Protein AF-A0A0F9V0B5-F1 (afdb_monomer)

Secondary structure (DSSP, 8-state):
--------------S---HHHHHHHHHHHHHHHHHHHHHHHHHHHHHT--HHHHHHHHHSS--SSHHHHHHHHHH-HHHHHHHHHHHHHHHHH-TT-HHHHHHHHHHHHTT---

Organism: NCBI:txid412755

Mean predicted aligned error: 12.66 Å

Structure (mmCIF, N/CA/C/O backbone):
data_AF-A0A0F9V0B5-F1
#
_entry.id   AF-A0A0F9V0B5-F1
#
loop_
_atom_site.group_PDB
_atom_site.id
_atom_site.type_symbol
_atom_site.label_atom_id
_atom_site.label_alt_id
_atom_site.label_comp_id
_atom_site.label_asym_id
_atom_site.label_entity_id
_atom_site.label_seq_id
_atom_site.pdbx_PDB_ins_code
_atom_site.Cartn_x
_atom_site.Cartn_y
_atom_site.Cartn_z
_atom_site.occupancy
_atom_site.B_iso_or_equiv
_atom_site.auth_seq_id
_atom_site.auth_comp_id
_atom_site.auth_asym_id
_atom_site.auth_atom_id
_atom_site.pdbx_PDB_model_num
ATOM 1 N N . MET A 1 1 ? 50.698 -17.618 -41.084 1.00 34.78 1 MET A N 1
ATOM 2 C CA . MET A 1 1 ? 50.593 -19.095 -41.008 1.00 34.78 1 MET A CA 1
ATOM 3 C C . MET A 1 1 ? 51.249 -19.561 -39.711 1.00 34.78 1 MET A C 1
ATOM 5 O O . MET A 1 1 ? 52.269 -18.981 -39.374 1.00 34.78 1 MET A O 1
ATOM 9 N N . LEU A 1 2 ? 50.657 -20.583 -39.063 1.00 32.25 2 LEU A N 1
ATOM 10 C CA . LEU A 1 2 ? 50.944 -21.200 -37.741 1.00 32.25 2 LEU A CA 1
ATOM 11 C C . LEU A 1 2 ? 50.530 -20.337 -36.528 1.00 32.25 2 LEU A C 1
ATOM 13 O O . LEU A 1 2 ? 51.047 -19.241 -36.378 1.00 32.25 2 LEU A O 1
ATOM 17 N N . PHE A 1 3 ? 49.536 -20.656 -35.679 1.00 30.06 3 PHE A N 1
ATOM 18 C CA . PHE A 1 3 ? 49.101 -21.901 -35.000 1.00 30.06 3 PHE A CA 1
ATOM 19 C C . PHE A 1 3 ? 50.186 -22.591 -34.159 1.00 30.06 3 PHE A C 1
ATOM 21 O O . PHE A 1 3 ? 50.994 -23.327 -34.711 1.00 30.06 3 PHE A O 1
ATOM 28 N N . MET A 1 4 ? 50.134 -22.395 -32.832 1.00 33.84 4 MET A N 1
ATOM 29 C CA . MET A 1 4 ? 50.094 -23.438 -31.781 1.00 33.84 4 MET A CA 1
ATOM 30 C C . MET A 1 4 ? 50.069 -22.761 -30.393 1.00 33.84 4 MET A C 1
ATOM 32 O O . MET A 1 4 ? 50.898 -21.913 -30.098 1.00 33.84 4 MET A O 1
ATOM 36 N N . MET A 1 5 ? 48.961 -22.892 -29.657 1.00 36.69 5 MET A N 1
ATOM 37 C CA . MET A 1 5 ? 48.712 -23.894 -28.603 1.00 36.69 5 MET A CA 1
ATOM 38 C C . MET A 1 5 ? 49.418 -23.581 -27.277 1.00 36.69 5 MET A C 1
ATOM 40 O O . MET A 1 5 ? 50.572 -23.935 -27.074 1.00 36.69 5 MET A O 1
ATOM 44 N N . ILE A 1 6 ? 48.648 -23.029 -26.337 1.00 42.69 6 ILE A N 1
ATOM 45 C CA . ILE A 1 6 ? 48.754 -23.408 -24.926 1.00 42.69 6 ILE A CA 1
ATOM 46 C C . ILE A 1 6 ? 47.359 -23.875 -24.508 1.00 42.69 6 ILE A C 1
ATOM 48 O O . ILE A 1 6 ? 46.478 -23.081 -24.190 1.00 42.69 6 ILE A O 1
ATOM 52 N N . LEU A 1 7 ? 47.160 -25.186 -24.590 1.00 39.75 7 LEU A N 1
ATOM 53 C CA . LEU A 1 7 ? 46.219 -25.920 -23.757 1.00 39.75 7 LEU A CA 1
ATOM 54 C C . LEU A 1 7 ? 47.058 -26.461 -22.600 1.00 39.75 7 LEU A C 1
ATOM 56 O O . LEU A 1 7 ? 47.971 -27.231 -22.868 1.00 39.75 7 LEU A O 1
ATOM 60 N N . ASP A 1 8 ? 46.806 -26.019 -21.368 1.00 35.28 8 ASP A N 1
ATOM 61 C CA . ASP A 1 8 ? 46.469 -26.920 -20.257 1.00 35.28 8 ASP A CA 1
ATOM 62 C C . ASP A 1 8 ? 46.222 -26.117 -18.970 1.00 35.28 8 ASP A C 1
ATOM 64 O O . ASP A 1 8 ? 47.140 -25.602 -18.330 1.00 35.28 8 ASP A O 1
ATOM 68 N N . ASN A 1 9 ? 44.955 -25.996 -18.589 1.00 35.28 9 ASN A N 1
ATOM 69 C CA . ASN A 1 9 ? 44.545 -26.391 -17.247 1.00 35.28 9 ASN A CA 1
ATOM 70 C C . ASN A 1 9 ? 43.025 -26.475 -17.216 1.00 35.28 9 ASN A C 1
ATOM 72 O O . ASN A 1 9 ? 42.301 -25.515 -16.949 1.00 35.28 9 ASN A O 1
ATOM 76 N N . ASN A 1 10 ? 42.559 -27.684 -17.495 1.00 39.12 10 ASN A N 1
ATOM 77 C CA . ASN A 1 10 ? 41.260 -28.147 -17.061 1.00 39.12 10 ASN A CA 1
ATOM 78 C C . ASN A 1 10 ? 41.100 -27.942 -15.546 1.00 39.12 10 ASN A C 1
ATOM 80 O O . ASN A 1 10 ? 41.619 -28.707 -14.737 1.00 39.12 10 ASN A O 1
ATOM 84 N N . LYS A 1 11 ? 40.247 -26.995 -15.163 1.00 42.34 11 LYS A N 1
ATOM 85 C CA . LYS A 1 11 ? 39.216 -27.306 -14.173 1.00 42.34 11 LYS A CA 1
ATOM 86 C C . LYS A 1 11 ? 37.870 -27.134 -14.852 1.00 42.34 11 LYS A C 1
ATOM 88 O O . LYS A 1 11 ? 37.322 -26.041 -14.925 1.00 42.34 11 LYS A O 1
ATOM 93 N N . HIS A 1 12 ? 37.387 -28.252 -15.385 1.00 48.47 12 HIS A N 1
ATOM 94 C CA . HIS A 1 12 ? 36.003 -28.463 -15.770 1.00 48.47 12 HIS A CA 1
ATOM 95 C C . HIS A 1 12 ? 35.080 -27.979 -14.646 1.00 48.47 12 HIS A C 1
ATOM 97 O O . HIS A 1 12 ? 34.937 -28.650 -13.626 1.00 48.47 12 HIS A O 1
ATOM 103 N N . ILE A 1 13 ? 34.444 -26.827 -14.832 1.00 46.94 13 ILE A N 1
ATOM 104 C CA . ILE A 1 13 ? 33.197 -26.533 -14.135 1.00 46.94 13 ILE A CA 1
ATOM 105 C C . ILE A 1 13 ? 32.114 -27.153 -15.020 1.00 46.94 13 ILE A C 1
ATOM 107 O O . ILE A 1 13 ? 31.951 -26.715 -16.161 1.00 46.94 13 ILE A O 1
ATOM 111 N N . PRO A 1 14 ? 31.419 -28.214 -14.581 1.00 41.38 14 PRO A N 1
ATOM 112 C CA . PRO A 1 14 ? 30.329 -28.757 -15.366 1.00 41.38 14 PRO A CA 1
ATOM 113 C C . PRO A 1 14 ? 29.209 -27.712 -15.422 1.00 41.38 14 PRO A C 1
ATOM 115 O O . PRO A 1 14 ? 28.675 -27.309 -14.389 1.00 41.38 14 PRO A O 1
ATOM 118 N N . LEU A 1 15 ? 28.836 -27.309 -16.639 1.00 48.94 15 LEU A N 1
ATOM 119 C CA . LEU A 1 15 ? 27.688 -26.459 -17.001 1.00 48.94 15 LEU A CA 1
ATOM 120 C C . LEU A 1 15 ? 26.325 -27.129 -16.697 1.00 48.94 15 LEU A C 1
ATOM 122 O O . LEU A 1 15 ? 25.348 -26.954 -17.414 1.00 48.94 15 LEU A O 1
ATOM 126 N N . SER A 1 16 ? 26.247 -27.941 -15.642 1.00 50.19 16 SER A N 1
ATOM 127 C CA . SER A 1 16 ? 25.082 -28.770 -15.308 1.00 50.19 16 SER A CA 1
ATOM 128 C C . SER A 1 16 ? 24.381 -28.343 -14.014 1.00 50.19 16 SER A C 1
ATOM 130 O O . SER A 1 16 ? 23.588 -29.113 -1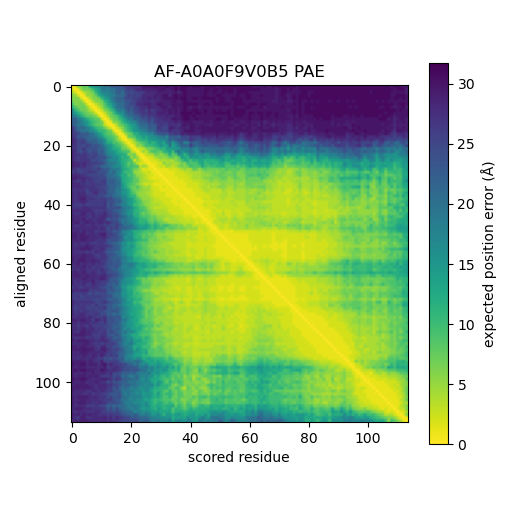3.484 1.00 50.19 16 SER A O 1
ATOM 132 N N . ARG A 1 17 ? 24.661 -27.147 -13.475 1.00 53.19 17 ARG A N 1
ATOM 133 C CA . ARG A 1 17 ? 24.046 -26.640 -12.230 1.00 53.19 17 ARG A CA 1
ATOM 134 C C . ARG A 1 17 ? 23.810 -25.124 -12.236 1.00 53.19 17 ARG A C 1
ATOM 136 O O . ARG A 1 17 ? 24.320 -24.420 -11.374 1.00 53.19 17 ARG A O 1
ATOM 143 N N . GLN A 1 18 ? 23.056 -24.614 -13.207 1.00 49.75 18 GLN A N 1
ATOM 144 C CA . GLN A 1 18 ? 22.537 -23.237 -13.157 1.00 49.75 18 GLN A CA 1
ATOM 145 C C . GLN A 1 18 ? 21.008 -23.035 -13.299 1.00 49.75 18 GLN A C 1
ATOM 147 O O . GLN A 1 18 ? 20.612 -21.881 -13.328 1.00 49.75 18 GLN A O 1
ATOM 152 N N . PRO A 1 19 ? 20.111 -24.048 -13.292 1.00 48.91 19 PRO A N 1
ATOM 153 C CA . PRO A 1 19 ? 18.670 -23.760 -13.228 1.00 48.91 19 PRO A CA 1
ATOM 154 C C . PRO A 1 19 ? 18.146 -23.487 -11.801 1.00 48.91 19 PRO A C 1
ATOM 156 O O . PRO A 1 19 ? 17.117 -22.843 -11.639 1.00 48.91 19 PRO A O 1
ATOM 159 N N . GLU A 1 20 ? 18.835 -23.954 -10.752 1.00 48.62 20 GLU A N 1
ATOM 160 C CA . GLU A 1 20 ? 18.334 -23.856 -9.365 1.00 48.62 20 GLU A CA 1
ATOM 161 C C . GLU A 1 20 ? 18.497 -22.455 -8.747 1.00 48.62 20 GLU A C 1
ATOM 163 O O . GLU A 1 20 ? 17.694 -22.067 -7.903 1.00 48.62 20 GLU A O 1
ATOM 168 N N . ILE A 1 21 ? 19.505 -21.686 -9.177 1.00 50.28 21 ILE A N 1
ATOM 169 C CA . ILE A 1 21 ? 19.792 -20.346 -8.632 1.00 50.28 21 ILE A CA 1
ATOM 170 C C . ILE A 1 21 ? 18.806 -19.311 -9.200 1.00 50.28 21 ILE A C 1
ATOM 172 O O . ILE A 1 21 ? 18.249 -18.526 -8.441 1.00 50.28 21 ILE A O 1
ATOM 176 N N . GLU A 1 22 ? 18.508 -19.365 -10.503 1.00 52.81 22 GLU A N 1
ATOM 177 C CA . GLU A 1 22 ? 17.531 -18.464 -11.140 1.00 52.81 22 GLU A CA 1
ATOM 178 C C . GLU A 1 22 ? 16.097 -18.723 -10.641 1.00 52.81 22 GLU A C 1
ATOM 180 O O . GLU A 1 22 ? 15.336 -17.785 -10.415 1.00 52.81 22 GLU A O 1
ATOM 185 N N . SER A 1 23 ? 15.737 -19.989 -10.398 1.00 57.97 23 SER A N 1
ATOM 186 C CA . SER A 1 23 ? 14.426 -20.370 -9.851 1.00 57.97 23 SER A CA 1
ATOM 187 C C . SER A 1 23 ? 14.186 -19.803 -8.449 1.00 57.97 23 SER A C 1
ATOM 189 O O . SER A 1 23 ? 13.104 -19.285 -8.186 1.00 57.97 23 SER A O 1
ATOM 191 N N . GLN A 1 24 ? 15.178 -19.869 -7.554 1.00 57.69 24 GLN A N 1
ATOM 192 C CA . GLN A 1 24 ? 15.024 -19.386 -6.176 1.00 57.69 24 GLN A CA 1
ATOM 193 C C . GLN A 1 24 ? 14.915 -17.858 -6.090 1.00 57.69 24 GLN A C 1
ATOM 195 O O . GLN A 1 24 ? 14.177 -17.343 -5.250 1.00 57.69 24 GLN A O 1
ATOM 200 N N . GLU A 1 25 ? 15.618 -17.126 -6.958 1.00 59.34 25 GLU A N 1
ATOM 201 C CA . GLU A 1 25 ? 15.524 -15.664 -7.020 1.00 59.34 25 GLU A CA 1
ATOM 202 C C . GLU A 1 25 ? 14.157 -15.200 -7.544 1.00 59.34 25 GLU A C 1
ATOM 204 O O . GLU A 1 25 ? 13.571 -14.267 -6.989 1.00 59.34 25 GLU A O 1
ATOM 209 N N . ILE A 1 26 ? 13.607 -15.881 -8.555 1.00 63.56 26 ILE A N 1
ATOM 210 C CA . ILE A 1 26 ? 12.277 -15.578 -9.105 1.00 63.56 26 ILE A CA 1
ATOM 211 C C . ILE A 1 26 ? 11.182 -15.839 -8.064 1.00 63.56 26 ILE A C 1
ATOM 213 O O . ILE A 1 26 ? 10.335 -14.972 -7.841 1.00 63.56 26 ILE A O 1
ATOM 217 N N . ASP A 1 27 ? 11.231 -16.981 -7.372 1.00 65.06 27 ASP A N 1
ATOM 218 C CA . ASP A 1 27 ? 10.266 -17.317 -6.318 1.00 65.06 27 ASP A CA 1
ATOM 219 C C . ASP A 1 27 ? 10.313 -16.301 -5.163 1.00 65.06 27 ASP A C 1
ATOM 221 O O . ASP A 1 27 ? 9.280 -15.902 -4.614 1.00 65.06 27 ASP A O 1
ATOM 225 N N . HIS A 1 28 ? 11.513 -15.824 -4.816 1.00 70.25 28 HIS A N 1
ATOM 226 C CA . HIS A 1 28 ? 11.689 -14.805 -3.788 1.00 70.25 28 HIS A CA 1
ATOM 227 C C . HIS A 1 28 ? 11.068 -13.461 -4.192 1.00 70.25 28 HIS A C 1
ATOM 229 O O . HIS A 1 28 ? 10.301 -12.886 -3.415 1.00 70.25 28 HIS A O 1
ATOM 235 N N . ILE A 1 29 ? 11.341 -12.986 -5.411 1.00 65.44 29 ILE A N 1
ATOM 236 C CA . ILE A 1 29 ? 10.784 -11.733 -5.942 1.00 65.44 29 ILE A CA 1
ATOM 237 C C . ILE A 1 29 ? 9.256 -11.808 -6.016 1.00 65.44 29 ILE A C 1
ATOM 239 O O . ILE A 1 29 ? 8.579 -10.879 -5.572 1.00 65.44 29 ILE A O 1
ATOM 243 N N . GLN A 1 30 ? 8.706 -12.925 -6.498 1.00 71.31 30 GLN A N 1
ATOM 244 C CA . GLN A 1 30 ? 7.260 -13.132 -6.560 1.00 71.31 30 GLN A CA 1
ATOM 245 C C . GLN A 1 30 ? 6.629 -13.062 -5.164 1.00 71.31 30 GLN A C 1
ATOM 247 O O . GLN A 1 30 ? 5.635 -12.365 -4.968 1.00 71.31 30 GLN A O 1
ATOM 252 N N . SER A 1 31 ? 7.257 -13.691 -4.164 1.00 75.38 31 SER A N 1
ATOM 253 C CA . SER A 1 31 ? 6.766 -13.649 -2.781 1.00 75.38 31 SER A CA 1
ATOM 254 C C . SER A 1 31 ? 6.723 -12.230 -2.196 1.00 75.38 31 SER A C 1
ATOM 256 O O . SER A 1 31 ? 5.824 -11.910 -1.415 1.00 75.38 31 SER A O 1
ATOM 258 N N . ILE A 1 32 ? 7.672 -11.363 -2.576 1.00 68.50 32 ILE A N 1
ATOM 259 C CA . ILE A 1 32 ? 7.708 -9.958 -2.151 1.00 68.50 32 ILE A CA 1
ATOM 260 C C . ILE A 1 32 ? 6.572 -9.181 -2.822 1.00 68.50 32 ILE A C 1
ATOM 262 O O . ILE A 1 32 ? 5.860 -8.439 -2.143 1.00 68.50 32 ILE A O 1
ATOM 266 N N . PHE A 1 33 ? 6.368 -9.375 -4.127 1.00 70.94 33 PHE A N 1
ATOM 267 C CA . PHE A 1 33 ? 5.275 -8.737 -4.862 1.00 70.94 33 PHE A CA 1
ATOM 268 C C . PHE A 1 33 ? 3.900 -9.139 -4.324 1.00 70.94 33 PHE A C 1
ATOM 270 O O . PHE A 1 33 ? 3.080 -8.262 -4.049 1.00 70.94 33 PHE A O 1
ATOM 277 N N . AS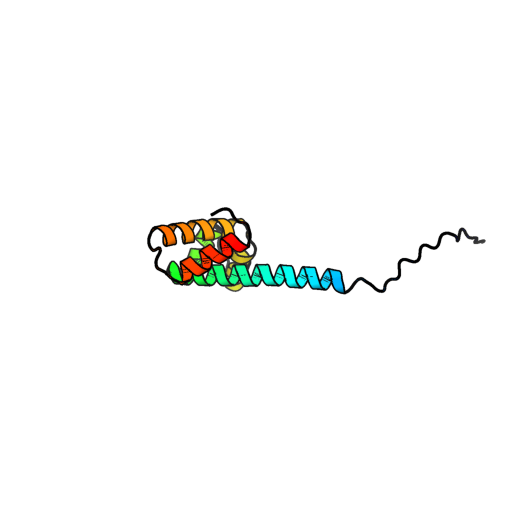P A 1 34 ? 3.667 -10.433 -4.102 1.00 76.81 34 ASP A N 1
ATOM 278 C CA . ASP A 1 34 ? 2.402 -10.946 -3.569 1.00 76.81 34 ASP A CA 1
ATOM 279 C C . ASP A 1 34 ? 2.129 -10.391 -2.163 1.00 76.81 34 ASP A C 1
ATOM 281 O O . ASP A 1 34 ? 1.012 -9.962 -1.857 1.00 76.81 34 ASP A O 1
ATOM 285 N N . ARG A 1 35 ? 3.169 -10.323 -1.316 1.00 73.88 35 ARG A N 1
ATOM 286 C CA . ARG A 1 35 ? 3.080 -9.692 0.006 1.00 73.88 35 ARG A CA 1
ATOM 287 C C . ARG A 1 35 ? 2.674 -8.229 -0.107 1.00 73.88 35 ARG A C 1
ATOM 289 O O . ARG A 1 35 ? 1.694 -7.839 0.520 1.00 73.88 35 ARG A O 1
ATOM 296 N N . ARG A 1 36 ? 3.377 -7.431 -0.915 1.00 78.12 36 ARG A N 1
ATOM 297 C CA . ARG A 1 36 ? 3.083 -5.998 -1.083 1.00 78.12 36 ARG A CA 1
ATOM 298 C C . ARG A 1 36 ? 1.691 -5.757 -1.671 1.00 78.12 36 ARG A C 1
ATOM 300 O O . ARG A 1 36 ? 1.006 -4.832 -1.244 1.00 78.12 36 ARG A O 1
ATOM 307 N N . HIS A 1 37 ? 1.227 -6.619 -2.571 1.00 81.12 37 HIS A N 1
ATOM 308 C CA . HIS A 1 37 ? -0.130 -6.557 -3.112 1.00 81.12 37 HIS A CA 1
ATOM 309 C C . HIS A 1 37 ? -1.188 -6.759 -2.028 1.00 81.12 37 HIS A C 1
ATOM 311 O O . HIS A 1 37 ? -2.164 -6.011 -1.949 1.00 81.12 37 HIS A O 1
ATOM 317 N N . GLU A 1 38 ? -0.978 -7.729 -1.142 1.00 77.50 38 GLU A N 1
ATOM 318 C CA . GLU A 1 38 ? -1.860 -7.929 0.001 1.00 77.50 38 GLU A CA 1
ATOM 319 C C . GLU A 1 38 ? -1.861 -6.724 0.954 1.00 77.50 38 GLU A C 1
ATOM 321 O O . GLU A 1 38 ? -2.924 -6.346 1.450 1.00 77.50 38 GLU A O 1
ATOM 326 N N . LEU A 1 39 ? -0.703 -6.085 1.173 1.00 75.81 39 LEU A N 1
ATOM 327 C CA . LEU A 1 39 ? -0.624 -4.864 1.982 1.00 75.81 39 LEU A CA 1
ATOM 328 C C . LEU A 1 39 ? -1.484 -3.747 1.377 1.00 75.81 39 LEU A C 1
ATOM 330 O O . LEU A 1 39 ? -2.229 -3.091 2.106 1.00 75.81 39 LEU A O 1
ATOM 334 N N . ILE A 1 40 ? -1.392 -3.522 0.057 1.00 81.88 40 ILE A N 1
ATOM 335 C CA . ILE A 1 40 ? -2.172 -2.486 -0.650 1.00 81.88 40 ILE A CA 1
ATOM 336 C C . ILE A 1 40 ? -3.668 -2.729 -0.499 1.00 81.88 40 ILE A C 1
ATOM 338 O O . ILE A 1 40 ? -4.378 -1.788 -0.159 1.00 81.88 40 ILE A O 1
ATOM 342 N N . SER A 1 41 ? -4.138 -3.966 -0.673 1.00 81.75 41 SER A N 1
ATOM 343 C CA . SER A 1 41 ? -5.560 -4.285 -0.486 1.00 81.75 41 SER A CA 1
ATOM 344 C C . SER A 1 41 ? -6.034 -3.910 0.919 1.00 81.75 41 SER A C 1
ATOM 346 O O . SER A 1 41 ? -7.009 -3.183 1.054 1.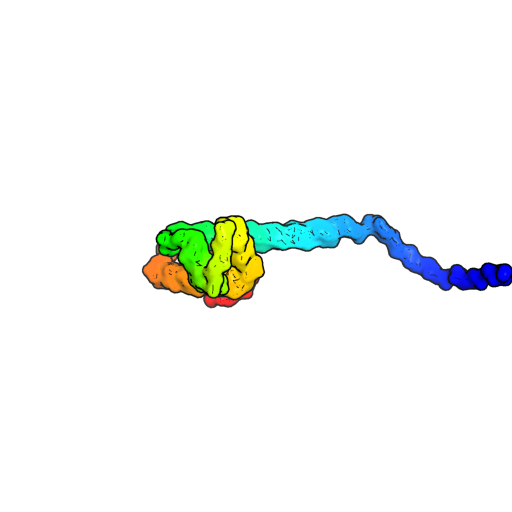00 81.75 41 SER A O 1
ATOM 348 N N . VAL A 1 42 ? -5.298 -4.320 1.962 1.00 77.50 42 VAL A N 1
ATOM 349 C CA . VAL A 1 42 ? -5.644 -3.975 3.352 1.00 77.50 42 VAL A CA 1
ATOM 350 C C . VAL A 1 42 ? -5.635 -2.460 3.567 1.00 77.50 42 VAL A C 1
ATOM 352 O O . VAL A 1 42 ? -6.501 -1.936 4.252 1.00 77.50 42 VAL A O 1
ATOM 355 N N . TYR A 1 43 ? -4.680 -1.735 2.985 1.00 78.75 43 TYR A N 1
ATOM 356 C CA . TYR A 1 43 ? -4.630 -0.278 3.099 1.00 78.75 43 TYR A CA 1
ATOM 357 C C . TYR A 1 43 ? -5.830 0.419 2.461 1.00 78.75 43 TYR A C 1
ATOM 359 O O . TYR A 1 43 ? -6.455 1.251 3.115 1.00 78.75 43 TYR A O 1
ATOM 367 N N . LEU A 1 44 ? -6.141 0.085 1.207 1.00 83.38 44 LEU A N 1
ATOM 368 C CA . LEU A 1 44 ? -7.232 0.715 0.465 1.00 83.38 44 LEU A CA 1
ATOM 369 C C . LEU A 1 44 ? -8.579 0.458 1.145 1.00 83.38 44 LEU A C 1
ATOM 371 O O . LEU A 1 44 ? -9.341 1.402 1.346 1.00 83.38 44 LEU A O 1
ATOM 375 N N . ASP A 1 45 ? -8.818 -0.787 1.565 1.00 82.56 45 ASP A N 1
ATOM 376 C CA . ASP A 1 45 ? -10.054 -1.194 2.237 1.00 82.56 45 ASP A CA 1
ATOM 377 C C . ASP A 1 45 ? -10.226 -0.491 3.596 1.00 82.56 45 ASP A C 1
ATOM 379 O O . ASP A 1 45 ? -11.327 -0.082 3.960 1.00 82.56 45 ASP A O 1
ATOM 383 N N . GLU A 1 46 ? -9.144 -0.332 4.367 1.00 77.44 46 GLU A N 1
ATOM 384 C CA . GLU A 1 46 ? -9.215 0.223 5.724 1.00 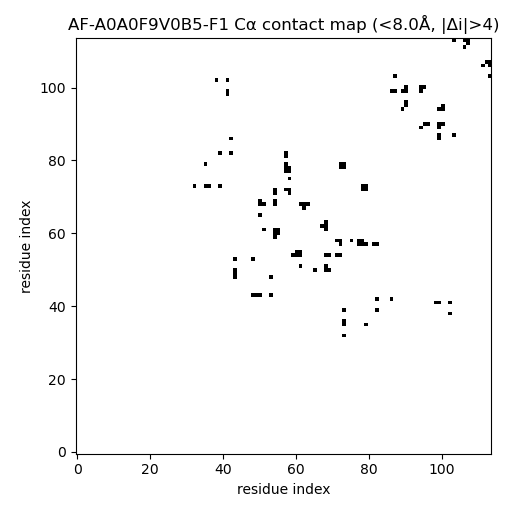77.44 46 GLU A CA 1
ATOM 385 C C . GLU A 1 46 ? -9.228 1.762 5.752 1.00 77.44 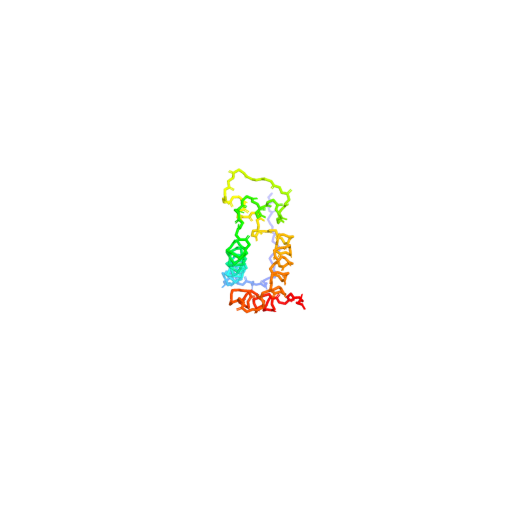46 GLU A C 1
ATOM 387 O O . GLU A 1 46 ? -9.787 2.344 6.687 1.00 77.44 46 GLU A O 1
ATOM 392 N N . MET A 1 47 ? -8.630 2.418 4.748 1.00 74.94 47 MET A N 1
ATOM 393 C CA . MET A 1 47 ? -8.617 3.882 4.598 1.00 74.94 47 MET A CA 1
ATOM 394 C C . MET A 1 47 ? -9.800 4.430 3.789 1.00 74.94 47 MET A C 1
ATOM 396 O O . MET A 1 47 ? -9.935 5.650 3.713 1.00 74.94 47 MET A O 1
ATOM 400 N N . ASP A 1 48 ? -10.622 3.560 3.186 1.00 79.94 48 ASP A N 1
ATOM 401 C CA . ASP A 1 48 ? -11.735 3.923 2.290 1.00 79.94 48 ASP A CA 1
ATOM 402 C C . ASP A 1 48 ? -11.310 4.963 1.236 1.00 79.94 48 ASP A C 1
ATOM 404 O O . ASP A 1 48 ? -11.962 5.982 1.008 1.00 79.94 48 ASP A O 1
ATOM 408 N N . CYS A 1 49 ? -10.128 4.747 0.650 1.00 80.00 49 CYS A N 1
ATOM 409 C CA . CYS A 1 49 ? -9.501 5.695 -0.267 1.00 80.00 49 CYS A CA 1
ATOM 410 C C . CYS A 1 49 ? -9.415 5.126 -1.681 1.00 80.00 49 CYS A C 1
ATOM 412 O O . CYS A 1 49 ? -9.234 3.923 -1.885 1.00 80.00 49 CYS A O 1
ATOM 414 N N . SER A 1 50 ? -9.545 6.005 -2.677 1.00 89.19 50 SER A N 1
ATOM 415 C CA . SER A 1 50 ? -9.383 5.608 -4.070 1.00 89.19 50 SER A CA 1
ATOM 416 C C . SER A 1 50 ? -7.920 5.267 -4.372 1.00 89.19 50 SER A C 1
ATOM 418 O O . SER A 1 50 ? -6.996 5.735 -3.701 1.00 89.19 50 SER A O 1
ATOM 420 N N . LEU A 1 51 ? -7.690 4.484 -5.429 1.00 89.62 51 LEU A N 1
ATOM 421 C CA . LEU A 1 51 ? -6.333 4.183 -5.892 1.00 89.62 51 LEU A CA 1
ATOM 422 C C . LEU A 1 51 ? -5.564 5.458 -6.290 1.00 89.62 51 LEU A C 1
ATOM 424 O O . LEU A 1 51 ? -4.349 5.513 -6.112 1.00 89.62 51 LEU A O 1
ATOM 428 N N . ASP A 1 52 ? -6.261 6.485 -6.783 1.00 90.50 52 ASP A N 1
ATOM 429 C CA . ASP A 1 52 ? -5.669 7.788 -7.098 1.00 90.50 52 ASP A CA 1
ATOM 430 C C . ASP A 1 52 ? -5.162 8.502 -5.845 1.00 90.50 52 ASP A C 1
ATOM 432 O O . ASP A 1 52 ? -4.007 8.935 -5.800 1.00 90.50 52 ASP A O 1
ATOM 436 N N . ASP A 1 53 ? -5.991 8.570 -4.804 1.00 89.38 53 ASP A N 1
ATOM 437 C CA . ASP A 1 53 ? -5.623 9.215 -3.541 1.00 89.38 53 ASP A CA 1
ATOM 438 C C . ASP A 1 53 ? -4.475 8.468 -2.855 1.00 89.38 53 ASP A C 1
ATOM 440 O O . ASP A 1 53 ? -3.519 9.085 -2.376 1.00 89.38 53 ASP A O 1
ATOM 444 N N . ALA A 1 54 ? -4.526 7.133 -2.865 1.00 87.81 54 ALA A N 1
ATOM 445 C CA . ALA A 1 54 ? -3.459 6.292 -2.341 1.00 87.81 54 ALA A CA 1
ATOM 446 C C . ALA A 1 54 ? -2.145 6.505 -3.102 1.00 87.81 54 ALA A C 1
ATOM 448 O O . ALA A 1 54 ? -1.089 6.642 -2.484 1.00 87.81 54 ALA A O 1
ATOM 449 N N . TYR A 1 55 ? -2.193 6.583 -4.434 1.00 90.56 55 TYR A N 1
ATOM 450 C CA . TYR A 1 55 ? -1.005 6.828 -5.246 1.00 90.56 55 TYR A CA 1
ATOM 451 C C . TYR A 1 55 ? -0.388 8.196 -4.940 1.00 90.56 55 TYR A C 1
ATOM 453 O O . TYR A 1 55 ? 0.819 8.300 -4.721 1.00 90.56 55 TYR A O 1
ATOM 461 N N . ILE A 1 56 ? -1.206 9.242 -4.830 1.00 89.00 56 ILE A N 1
ATOM 462 C CA . ILE A 1 56 ? -0.730 10.580 -4.459 1.00 89.00 56 ILE A CA 1
ATOM 463 C C . ILE A 1 56 ? -0.118 10.567 -3.053 1.00 89.00 56 ILE A C 1
ATOM 465 O O . ILE A 1 56 ? 0.969 11.108 -2.853 1.00 89.00 56 ILE A O 1
ATOM 469 N N . ALA A 1 57 ? -0.762 9.928 -2.077 1.00 84.94 57 ALA A N 1
ATOM 470 C CA . ALA A 1 57 ? -0.274 9.896 -0.699 1.00 84.94 57 ALA A CA 1
ATOM 471 C C . ALA A 1 57 ? 1.043 9.108 -0.547 1.00 84.94 57 ALA A C 1
ATOM 473 O O . ALA A 1 57 ? 1.970 9.540 0.152 1.00 84.94 57 ALA A O 1
ATOM 474 N N . LEU A 1 58 ? 1.139 7.953 -1.209 1.00 87.00 58 LEU A N 1
ATOM 475 C CA . LEU A 1 58 ? 2.241 7.007 -1.038 1.00 87.00 58 LEU A CA 1
ATOM 476 C C . LEU A 1 58 ? 3.418 7.275 -1.983 1.00 87.00 58 LEU A C 1
ATOM 478 O O . LEU A 1 58 ? 4.562 7.078 -1.584 1.00 87.00 58 LEU A O 1
ATOM 482 N N . ILE A 1 59 ? 3.158 7.750 -3.202 1.00 91.31 59 ILE A N 1
ATOM 483 C CA . ILE A 1 59 ? 4.186 8.008 -4.223 1.00 91.31 59 ILE A CA 1
ATOM 484 C C . ILE A 1 59 ? 4.449 9.506 -4.412 1.00 91.31 59 ILE A C 1
ATOM 486 O O . ILE A 1 59 ? 5.549 9.886 -4.802 1.00 91.31 59 ILE A O 1
ATOM 490 N N . GLY A 1 60 ? 3.487 10.382 -4.106 1.00 84.75 60 GLY A N 1
ATOM 491 C CA . GLY A 1 60 ? 3.650 11.828 -4.297 1.00 84.75 60 GLY A CA 1
ATOM 492 C C . GLY A 1 60 ? 3.579 12.267 -5.761 1.00 84.75 60 GLY A C 1
ATOM 493 O O . GLY A 1 60 ? 4.119 13.316 -6.109 1.00 84.75 60 GLY A O 1
ATOM 494 N N . GLY A 1 61 ? 2.946 11.470 -6.625 1.00 87.94 61 GLY A N 1
ATOM 495 C CA . GLY A 1 61 ? 2.851 11.733 -8.059 1.00 87.94 61 GLY A CA 1
ATOM 496 C C . GLY A 1 61 ? 1.479 11.407 -8.635 1.00 87.94 61 GLY A C 1
ATOM 497 O O . GLY A 1 61 ? 0.533 11.108 -7.912 1.00 87.94 61 GLY A O 1
ATOM 498 N N . THR A 1 62 ? 1.388 11.447 -9.961 1.00 89.56 62 THR A N 1
ATOM 499 C CA . THR A 1 62 ? 0.210 11.020 -10.720 1.00 89.56 62 THR A CA 1
ATOM 500 C C . THR A 1 62 ? 0.627 10.022 -11.795 1.00 89.56 62 THR A C 1
ATOM 502 O O . THR A 1 62 ? 1.741 10.078 -12.316 1.00 89.56 62 THR A O 1
ATOM 505 N N . ALA A 1 63 ? -0.259 9.084 -12.111 1.00 90.75 63 ALA A N 1
ATOM 506 C CA . ALA A 1 63 ? -0.094 8.146 -13.213 1.00 90.75 63 ALA A CA 1
ATOM 507 C C . ALA A 1 63 ? -1.428 8.008 -13.951 1.00 90.75 63 ALA A C 1
ATOM 509 O O . ALA A 1 63 ? -2.497 8.157 -13.361 1.00 90.75 63 ALA A O 1
ATOM 510 N N . THR A 1 64 ? -1.369 7.768 -15.257 1.00 87.56 64 THR A N 1
ATOM 511 C CA . THR A 1 64 ? -2.554 7.755 -16.132 1.00 87.56 64 THR A CA 1
ATOM 512 C C . THR A 1 64 ? -3.272 6.408 -16.155 1.00 87.56 64 THR A C 1
ATOM 514 O O . THR A 1 64 ? -4.436 6.349 -16.536 1.00 87.56 64 THR A O 1
ATOM 517 N N . SER A 1 65 ? -2.593 5.337 -15.747 1.00 95.19 65 SER A N 1
ATOM 518 C CA . SER A 1 65 ? -3.082 3.958 -15.756 1.00 95.19 65 SER A CA 1
ATOM 519 C C . SER A 1 65 ? -3.142 3.408 -14.335 1.00 95.19 65 SER A C 1
ATOM 521 O O . SER A 1 65 ? -2.200 3.588 -13.565 1.00 95.19 65 SER A O 1
ATOM 523 N N . ASP A 1 66 ? -4.214 2.692 -13.995 1.00 91.44 66 ASP A N 1
ATOM 524 C CA . ASP A 1 66 ? -4.340 2.023 -12.694 1.00 91.44 66 ASP A CA 1
ATOM 525 C C . ASP A 1 66 ? -3.256 0.962 -12.490 1.00 91.44 66 ASP A C 1
ATOM 527 O O . ASP A 1 66 ? -2.719 0.834 -11.392 1.00 91.44 66 ASP A O 1
ATOM 531 N N . ASN A 1 67 ? -2.848 0.270 -13.558 1.00 91.44 67 ASN A N 1
ATOM 532 C CA . ASN A 1 67 ? -1.742 -0.685 -13.485 1.00 91.44 67 ASN A CA 1
ATOM 533 C C . ASN A 1 67 ? -0.421 0.008 -13.140 1.00 91.44 67 ASN A C 1
ATOM 535 O O . ASN A 1 67 ? 0.347 -0.521 -12.341 1.00 91.44 67 ASN A O 1
ATOM 539 N N . ASP A 1 68 ? -0.170 1.196 -13.693 1.00 90.62 68 ASP A N 1
ATOM 540 C CA . ASP A 1 68 ? 1.049 1.954 -13.394 1.00 90.62 68 ASP A CA 1
ATOM 541 C C . ASP A 1 68 ? 1.016 2.481 -11.956 1.00 90.62 68 ASP A C 1
ATOM 543 O O . ASP A 1 68 ? 2.044 2.485 -11.278 1.00 90.62 68 ASP A O 1
ATOM 547 N N . LYS A 1 69 ? -0.172 2.858 -11.458 1.00 90.56 69 LYS A N 1
ATOM 548 C CA . LYS A 1 69 ? -0.360 3.254 -10.057 1.00 90.56 69 LYS A CA 1
ATOM 549 C C . LYS A 1 69 ? -0.030 2.103 -9.114 1.00 90.56 69 LYS A C 1
ATOM 551 O O . LYS A 1 69 ? 0.792 2.258 -8.213 1.00 90.56 69 LYS A O 1
ATOM 556 N N . VAL A 1 70 ? -0.632 0.937 -9.351 1.00 89.62 70 VAL A N 1
ATOM 557 C CA . VAL A 1 70 ? -0.383 -0.272 -8.556 1.00 89.62 70 VAL A CA 1
ATOM 558 C C . VAL A 1 70 ? 1.092 -0.658 -8.624 1.00 89.62 70 VAL A C 1
ATOM 560 O O . VAL A 1 70 ? 1.713 -0.853 -7.582 1.00 89.62 70 VAL A O 1
ATOM 563 N N . LEU A 1 71 ? 1.690 -0.697 -9.819 1.00 88.31 71 LEU A N 1
ATOM 564 C CA . LEU A 1 71 ? 3.101 -1.045 -9.982 1.00 88.31 71 LEU A CA 1
ATOM 565 C C . LEU A 1 71 ? 4.016 -0.054 -9.253 1.00 88.31 71 LEU A C 1
ATOM 567 O O . LEU A 1 71 ? 4.956 -0.477 -8.580 1.00 88.31 71 LEU A O 1
ATOM 571 N N . GLY A 1 72 ? 3.733 1.247 -9.337 1.00 88.31 72 GLY A N 1
ATOM 572 C CA . GLY A 1 72 ? 4.498 2.275 -8.638 1.00 88.31 72 GLY A CA 1
ATOM 573 C C . GLY A 1 72 ? 4.455 2.102 -7.119 1.00 88.31 72 GLY A C 1
ATOM 574 O O . GLY A 1 72 ? 5.503 2.138 -6.476 1.00 88.31 72 GLY A O 1
ATOM 575 N N . ILE A 1 73 ? 3.277 1.823 -6.546 1.00 88.38 73 ILE A N 1
ATOM 576 C CA . ILE A 1 73 ? 3.136 1.562 -5.103 1.00 88.38 73 ILE A CA 1
ATOM 577 C C . ILE A 1 73 ? 3.870 0.269 -4.717 1.00 88.38 73 ILE A C 1
ATOM 579 O O . ILE A 1 73 ? 4.625 0.263 -3.749 1.00 88.38 73 ILE A O 1
ATOM 583 N N . LEU A 1 74 ? 3.713 -0.809 -5.493 1.00 85.31 74 LEU A N 1
ATOM 584 C CA . LEU A 1 74 ? 4.325 -2.114 -5.208 1.00 85.31 74 LEU A CA 1
ATOM 585 C C . LEU A 1 74 ? 5.849 -2.129 -5.328 1.00 85.31 74 LEU A C 1
ATOM 587 O O . LEU A 1 74 ? 6.508 -2.939 -4.677 1.00 85.31 74 LEU A O 1
ATOM 591 N N . THR A 1 75 ? 6.428 -1.280 -6.171 1.00 84.31 75 THR A N 1
ATOM 592 C CA . THR A 1 75 ? 7.878 -1.278 -6.428 1.00 84.31 75 THR A CA 1
ATOM 593 C C . THR A 1 75 ? 8.635 -0.234 -5.610 1.00 84.31 75 THR A C 1
ATOM 595 O O . THR A 1 75 ? 9.855 -0.335 -5.477 1.00 84.31 75 THR A O 1
ATOM 598 N N . SER A 1 76 ? 7.938 0.726 -4.999 1.00 84.75 76 SER A N 1
ATOM 599 C CA . SER A 1 76 ? 8.548 1.784 -4.194 1.00 84.75 76 SER A CA 1
ATOM 600 C C . SER A 1 76 ? 8.691 1.397 -2.719 1.00 84.75 76 SER A C 1
ATOM 602 O O . SER A 1 76 ? 7.712 1.260 -1.987 1.00 84.75 76 SER A O 1
ATOM 604 N N . ASN A 1 77 ? 9.935 1.326 -2.241 1.00 81.75 77 ASN A N 1
ATOM 605 C CA . ASN A 1 77 ? 10.232 1.148 -0.812 1.00 81.75 77 ASN 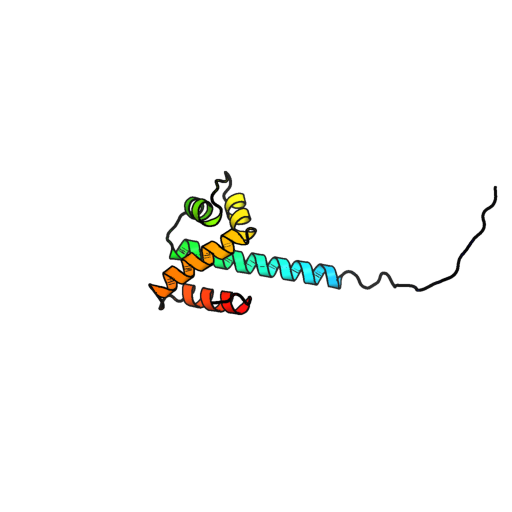A CA 1
ATOM 606 C C . ASN A 1 77 ? 9.704 2.317 0.045 1.00 81.75 77 ASN A C 1
ATOM 608 O O . ASN A 1 77 ? 9.372 2.147 1.221 1.00 81.75 77 ASN A O 1
ATOM 612 N N . GLU A 1 78 ? 9.624 3.520 -0.531 1.00 82.44 78 GLU A N 1
ATOM 613 C CA . GLU A 1 78 ? 9.072 4.683 0.163 1.00 82.44 78 GLU A CA 1
ATOM 614 C C . GLU A 1 78 ? 7.555 4.553 0.337 1.00 82.44 78 GLU A C 1
ATOM 616 O O . GLU A 1 78 ? 7.038 4.845 1.417 1.00 82.44 78 GLU A O 1
ATOM 621 N N . ALA A 1 79 ? 6.855 4.044 -0.680 1.00 84.44 79 ALA A N 1
ATOM 622 C CA . ALA A 1 79 ? 5.427 3.768 -0.586 1.00 84.44 79 ALA A CA 1
ATOM 623 C C . ALA A 1 79 ? 5.128 2.695 0.461 1.00 84.44 79 ALA A C 1
ATOM 625 O O . ALA A 1 79 ? 4.241 2.898 1.284 1.00 84.44 79 ALA A O 1
ATOM 626 N N . GLU A 1 80 ? 5.915 1.616 0.497 1.00 81.75 80 GLU A N 1
ATOM 627 C CA . GLU A 1 80 ? 5.823 0.579 1.533 1.00 81.75 80 GLU A CA 1
ATOM 628 C C . GLU A 1 80 ? 5.992 1.175 2.942 1.00 81.75 80 GLU A C 1
ATOM 630 O O . GLU A 1 80 ? 5.185 0.922 3.839 1.00 81.75 80 GLU A O 1
ATOM 635 N N . THR A 1 81 ? 6.985 2.051 3.130 1.00 82.19 81 THR A N 1
ATOM 636 C CA . THR A 1 81 ? 7.220 2.725 4.418 1.00 82.19 81 THR A CA 1
ATOM 637 C C . THR A 1 81 ? 6.053 3.638 4.810 1.00 82.19 81 THR A C 1
ATOM 639 O O . THR A 1 81 ? 5.581 3.602 5.949 1.00 82.19 81 THR A O 1
ATOM 642 N N . ARG A 1 82 ? 5.553 4.461 3.879 1.00 82.94 82 ARG A N 1
ATOM 643 C CA . ARG A 1 82 ? 4.436 5.390 4.131 1.00 82.94 82 ARG A CA 1
ATOM 644 C C . ARG A 1 82 ? 3.128 4.650 4.405 1.00 82.94 82 ARG A C 1
ATOM 646 O O . ARG A 1 82 ? 2.395 5.023 5.321 1.00 82.94 82 ARG A O 1
ATOM 653 N N . GLN A 1 83 ? 2.869 3.579 3.661 1.00 82.56 83 GLN A N 1
ATOM 654 C CA . GLN A 1 83 ? 1.720 2.700 3.849 1.00 82.56 83 GLN A CA 1
ATOM 655 C C . GLN A 1 83 ? 1.736 2.081 5.245 1.00 82.56 83 GLN A C 1
ATOM 657 O O . GLN A 1 83 ? 0.722 2.086 5.943 1.00 82.56 83 GLN A O 1
ATOM 662 N N . TYR A 1 84 ? 2.904 1.607 5.678 1.00 79.00 84 TYR A N 1
ATOM 663 C CA . TYR A 1 84 ? 3.085 1.052 7.009 1.00 79.00 84 TYR A CA 1
ATOM 664 C C . TYR A 1 84 ? 2.786 2.069 8.114 1.00 79.00 84 TYR A C 1
ATOM 666 O O . TYR A 1 84 ? 2.020 1.770 9.031 1.00 79.00 84 TYR A O 1
ATOM 674 N N . ILE A 1 85 ? 3.322 3.291 8.016 1.00 81.75 85 ILE A N 1
ATOM 675 C CA . ILE A 1 85 ? 3.056 4.355 8.998 1.00 81.75 85 ILE A CA 1
ATOM 676 C C . ILE A 1 85 ? 1.553 4.649 9.091 1.00 81.75 85 ILE A C 1
ATOM 678 O O . ILE A 1 85 ? 1.016 4.793 10.196 1.00 81.75 85 ILE A O 1
ATOM 682 N N . ALA A 1 86 ? 0.862 4.710 7.952 1.00 81.50 86 ALA A N 1
ATOM 683 C CA . ALA A 1 86 ? -0.571 4.971 7.913 1.00 81.50 86 ALA A CA 1
ATOM 684 C C . ALA A 1 86 ? -1.387 3.828 8.547 1.00 81.50 86 ALA A C 1
ATOM 686 O O . ALA A 1 86 ? -2.220 4.082 9.419 1.00 81.50 86 ALA A O 1
ATOM 687 N N . LEU A 1 87 ? -1.088 2.571 8.205 1.00 78.94 87 LEU A N 1
ATOM 688 C CA . LEU A 1 87 ? -1.748 1.394 8.785 1.00 78.94 87 LEU A CA 1
ATOM 689 C C . LEU A 1 87 ? -1.477 1.236 10.284 1.00 78.94 87 LEU A C 1
ATOM 691 O O . LEU A 1 87 ? -2.387 0.910 11.043 1.00 78.94 87 LEU A O 1
ATOM 695 N N . MET A 1 88 ? -0.259 1.519 10.747 1.00 78.75 88 MET A N 1
ATOM 696 C CA . MET A 1 88 ? 0.060 1.512 12.178 1.00 78.75 88 MET A CA 1
ATOM 697 C C . MET A 1 88 ? -0.660 2.616 12.943 1.00 78.75 88 MET A C 1
ATOM 699 O O . MET A 1 88 ? -1.051 2.421 14.096 1.00 78.75 88 MET A O 1
ATOM 703 N N . THR A 1 89 ? -0.840 3.778 12.319 1.00 82.31 89 THR A N 1
ATOM 704 C CA . THR A 1 89 ? -1.627 4.869 12.900 1.00 82.31 89 THR A CA 1
ATOM 705 C C . THR A 1 89 ? -3.085 4.443 13.057 1.00 82.31 89 THR A C 1
ATOM 707 O O . THR A 1 89 ? -3.639 4.599 14.145 1.00 82.31 89 THR A O 1
ATOM 710 N N . LEU A 1 90 ? -3.665 3.816 12.028 1.00 79.38 90 LEU A N 1
ATOM 711 C CA . LEU A 1 90 ? -5.003 3.225 12.097 1.00 79.38 90 LEU A CA 1
ATOM 712 C C . LEU A 1 90 ? -5.106 2.139 13.172 1.00 79.38 90 LEU A C 1
ATOM 714 O O . LEU A 1 90 ? -6.048 2.152 13.955 1.00 79.38 90 LEU A O 1
ATOM 718 N N . TYR A 1 91 ? -4.132 1.230 13.268 1.00 80.31 91 TYR A N 1
ATOM 719 C CA . TYR A 1 91 ? -4.143 0.159 14.270 1.00 80.31 91 TYR A CA 1
ATOM 720 C C . TYR A 1 91 ? -4.110 0.708 15.697 1.00 80.31 91 TYR A C 1
ATOM 722 O O . TYR A 1 91 ? -4.850 0.247 16.560 1.00 80.31 91 TYR A O 1
ATOM 730 N N . LYS A 1 92 ? -3.299 1.742 15.956 1.00 80.81 92 LYS A N 1
ATOM 731 C CA . LYS A 1 92 ? -3.273 2.410 17.267 1.00 80.81 92 LYS A CA 1
ATOM 732 C C . LYS A 1 92 ? -4.624 3.034 17.631 1.00 80.81 92 LYS A C 1
ATOM 734 O O . LYS A 1 92 ? -4.942 3.117 18.813 1.00 80.81 92 LYS A O 1
ATOM 739 N N . GLN A 1 93 ? -5.396 3.476 16.640 1.00 81.50 93 GLN A N 1
ATOM 740 C CA . GLN A 1 93 ? -6.738 4.031 16.834 1.00 81.50 93 GLN A CA 1
ATOM 741 C C . GLN A 1 93 ? -7.810 2.933 16.944 1.00 81.50 93 GLN A C 1
ATOM 743 O O . GLN A 1 93 ? -8.783 3.102 17.679 1.00 81.50 93 GLN A O 1
ATOM 748 N N . HIS A 1 94 ? -7.616 1.806 16.251 1.00 80.12 94 HIS A N 1
ATOM 749 C CA . HIS A 1 94 ? -8.574 0.707 16.106 1.00 80.12 94 HIS A CA 1
ATOM 750 C C . HIS A 1 9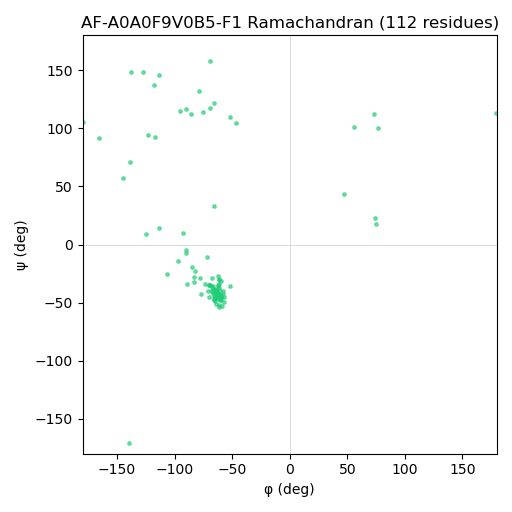4 ? -7.884 -0.672 16.216 1.00 80.12 94 HIS A C 1
ATOM 752 O O . HIS A 1 94 ? -7.741 -1.384 15.215 1.00 80.12 94 HIS A O 1
ATOM 758 N N . PRO A 1 95 ? -7.431 -1.070 17.420 1.00 71.75 95 PRO A N 1
ATOM 759 C CA . PRO A 1 95 ? -6.588 -2.257 17.607 1.00 71.75 95 PRO A CA 1
ATOM 760 C C . PRO A 1 95 ? -7.320 -3.596 17.420 1.00 71.75 95 PRO A C 1
ATOM 762 O O . PRO A 1 95 ? -6.690 -4.647 17.360 1.00 71.75 95 PRO A O 1
ATOM 765 N N . ASP A 1 96 ? -8.647 -3.583 17.334 1.00 77.06 96 ASP A N 1
ATOM 766 C CA . ASP A 1 96 ? -9.516 -4.755 17.217 1.00 77.06 96 ASP A CA 1
ATOM 767 C C . ASP A 1 96 ? -9.798 -5.180 15.764 1.00 77.06 96 ASP A C 1
ATOM 769 O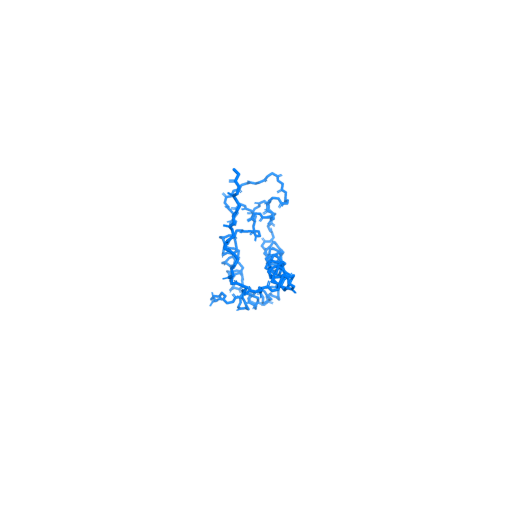 O . ASP A 1 96 ? -10.419 -6.222 15.524 1.00 77.06 96 ASP A O 1
ATOM 773 N N . ARG A 1 97 ? -9.325 -4.423 14.764 1.00 76.88 97 ARG A N 1
ATOM 774 C CA . ARG A 1 97 ? -9.537 -4.773 13.353 1.00 76.88 97 ARG A CA 1
ATOM 775 C C . ARG A 1 97 ? -8.634 -5.928 12.912 1.00 76.88 97 ARG A C 1
ATOM 777 O O . ARG A 1 97 ? -7.419 -5.792 12.767 1.00 76.88 97 ARG A O 1
ATOM 784 N N . LYS A 1 98 ? -9.260 -7.064 12.592 1.00 74.94 98 LYS A N 1
ATOM 785 C CA . LYS A 1 98 ? -8.614 -8.317 12.151 1.00 74.94 98 LYS A CA 1
ATOM 786 C C . LYS A 1 98 ? -7.625 -8.146 10.984 1.00 74.94 98 LYS A C 1
ATOM 788 O O . LYS A 1 98 ? -6.608 -8.839 10.946 1.00 74.94 98 LYS A O 1
ATOM 793 N N . HIS A 1 99 ? -7.896 -7.254 10.028 1.00 71.81 99 HIS A N 1
ATOM 794 C CA . HIS A 1 99 ? -6.995 -7.017 8.890 1.00 71.81 99 HIS A CA 1
ATOM 795 C C . HIS A 1 99 ? -5.736 -6.233 9.294 1.00 71.81 99 HIS A C 1
ATOM 797 O O . HIS A 1 99 ? -4.649 -6.550 8.811 1.00 71.81 99 HIS A O 1
ATOM 803 N N . LEU A 1 100 ? -5.846 -5.306 10.253 1.00 71.12 100 LEU A N 1
ATOM 804 C CA . LEU A 1 100 ? -4.704 -4.577 10.818 1.00 71.12 100 LEU A CA 1
ATOM 805 C C . LEU A 1 100 ? -3.814 -5.491 11.677 1.00 71.12 100 LEU A C 1
ATOM 807 O O . LEU A 1 100 ? -2.590 -5.393 11.634 1.00 71.12 100 LEU A O 1
ATOM 811 N N . GLU A 1 101 ? -4.403 -6.459 12.383 1.00 72.56 101 GLU A N 1
ATOM 812 C CA . GLU A 1 101 ? -3.645 -7.489 13.109 1.00 72.56 101 GLU A CA 1
ATOM 813 C C . GLU A 1 101 ? -2.887 -8.432 12.149 1.00 72.56 101 GLU A C 1
ATOM 815 O O . GLU A 1 101 ? -1.753 -8.843 12.415 1.00 72.56 101 GLU A O 1
ATOM 820 N N . LYS A 1 102 ? -3.497 -8.781 11.006 1.00 74.38 102 LYS A N 1
ATOM 821 C CA . LYS A 1 102 ? -2.844 -9.561 9.939 1.00 74.38 102 LYS A CA 1
ATOM 822 C C . LYS A 1 102 ? -1.665 -8.791 9.335 1.00 74.38 102 LYS A C 1
ATOM 824 O O . LYS A 1 102 ? -0.616 -9.386 9.094 1.00 74.38 102 LYS A O 1
ATOM 829 N N . PHE A 1 103 ? -1.835 -7.485 9.134 1.00 74.44 103 PHE A N 1
ATOM 830 C CA . PHE A 1 103 ? -0.790 -6.580 8.666 1.00 74.44 103 PHE A CA 1
ATOM 831 C C . PHE A 1 103 ? 0.394 -6.520 9.639 1.00 74.44 103 PHE A C 1
ATOM 833 O O . PHE A 1 103 ? 1.523 -6.802 9.243 1.00 74.44 103 PHE A O 1
ATOM 840 N N . ALA A 1 104 ? 0.138 -6.230 10.919 1.00 70.31 104 ALA A N 1
ATOM 841 C CA . ALA A 1 104 ? 1.183 -6.113 11.937 1.00 70.31 104 ALA A CA 1
ATOM 842 C C . ALA A 1 104 ? 2.013 -7.401 12.065 1.00 70.31 104 ALA A C 1
ATOM 844 O O . ALA A 1 104 ? 3.239 -7.349 12.162 1.00 70.31 104 ALA A O 1
ATOM 845 N N . ARG A 1 105 ? 1.362 -8.571 11.984 1.00 74.81 105 ARG A N 1
ATOM 846 C CA . ARG A 1 105 ? 2.059 -9.866 11.951 1.00 74.81 105 ARG A CA 1
ATOM 847 C C . ARG A 1 105 ? 2.992 -9.996 10.748 1.00 74.81 105 ARG A C 1
ATOM 849 O O . ARG A 1 105 ? 4.146 -10.371 10.920 1.00 74.81 105 ARG A O 1
ATOM 856 N N . LYS A 1 106 ? 2.528 -9.637 9.552 1.00 69.25 106 LYS A N 1
ATOM 857 C CA . LYS A 1 106 ? 3.330 -9.732 8.323 1.00 69.25 106 LYS A CA 1
ATOM 858 C C . LYS A 1 106 ? 4.491 -8.745 8.290 1.00 69.25 106 LYS A C 1
ATOM 860 O O . LYS A 1 106 ? 5.557 -9.113 7.812 1.00 69.25 106 LYS A O 1
ATOM 865 N N . ALA A 1 107 ? 4.317 -7.544 8.841 1.00 68.19 107 ALA A N 1
ATOM 866 C CA . ALA A 1 107 ? 5.391 -6.561 8.977 1.00 68.19 107 ALA A CA 1
ATOM 867 C C . ALA A 1 107 ? 6.522 -7.062 9.897 1.00 68.19 107 ALA A C 1
ATOM 869 O O . ALA A 1 107 ? 7.700 -6.938 9.562 1.00 68.19 107 ALA A O 1
ATOM 870 N N . LEU A 1 108 ? 6.171 -7.712 11.014 1.00 70.69 108 LEU A N 1
ATOM 871 C CA . LEU A 1 108 ? 7.148 -8.364 11.894 1.00 70.69 108 LEU A CA 1
ATOM 872 C C . LEU A 1 108 ? 7.870 -9.529 11.199 1.00 70.69 108 LEU A C 1
ATOM 874 O O . LEU A 1 108 ? 9.080 -9.682 11.357 1.00 70.69 108 LEU A O 1
ATOM 878 N N . GLU A 1 109 ? 7.155 -10.338 10.410 1.00 67.62 109 GLU A N 1
ATOM 879 C CA . GLU A 1 109 ? 7.727 -11.489 9.689 1.00 67.62 109 GLU A CA 1
ATOM 880 C C . GLU A 1 109 ? 8.807 -11.107 8.666 1.00 67.62 109 GLU A C 1
ATOM 882 O O . GLU A 1 109 ? 9.673 -11.928 8.368 1.00 67.62 109 GLU A O 1
ATOM 887 N N . ILE A 1 110 ? 8.766 -9.890 8.115 1.00 60.50 110 ILE A N 1
ATOM 888 C CA . ILE A 1 110 ? 9.779 -9.383 7.171 1.00 60.50 110 ILE A CA 1
ATOM 889 C C . ILE A 1 110 ? 10.911 -8.607 7.854 1.00 60.50 110 ILE A C 1
ATOM 891 O O . ILE A 1 110 ? 11.743 -8.010 7.176 1.00 60.50 110 ILE A O 1
ATOM 895 N N . GLY A 1 111 ? 10.978 -8.637 9.189 1.00 52.62 111 GLY A N 1
ATOM 896 C CA . GLY A 1 111 ? 12.079 -8.046 9.952 1.00 52.62 111 GLY A CA 1
ATOM 897 C C . GLY A 1 111 ? 12.040 -6.520 10.032 1.00 52.62 111 GLY A C 1
ATOM 898 O O . GLY A 1 111 ? 13.050 -5.901 10.366 1.00 52.62 111 GLY A O 1
ATOM 899 N N . MET A 1 112 ? 10.894 -5.902 9.744 1.00 55.47 112 MET A N 1
ATOM 900 C CA . MET A 1 112 ? 10.709 -4.469 9.953 1.00 55.47 112 MET A CA 1
ATOM 901 C C . MET A 1 112 ? 10.447 -4.204 11.439 1.00 55.47 112 MET A C 1
ATOM 903 O O . MET A 1 112 ? 9.646 -4.895 12.071 1.00 55.47 112 MET A O 1
ATOM 907 N N . SER A 1 113 ? 11.143 -3.222 12.023 1.00 50.28 113 SER A N 1
ATOM 908 C CA . SER A 1 113 ? 10.931 -2.855 13.426 1.00 50.28 113 SER A CA 1
ATOM 909 C C . SER A 1 113 ? 9.560 -2.201 13.589 1.00 50.28 113 SER A C 1
ATOM 911 O O . SER A 1 113 ? 9.317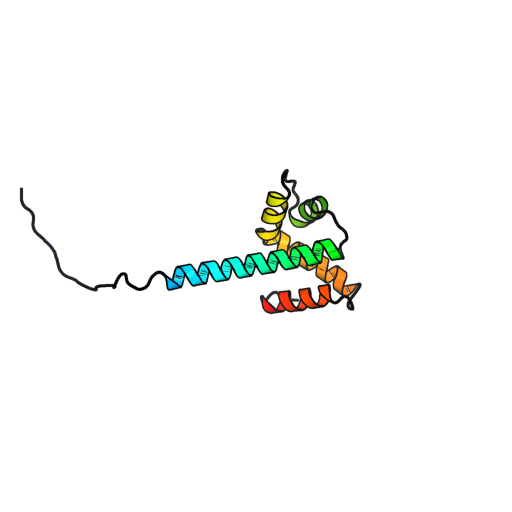 -1.139 13.007 1.00 50.28 113 SER A O 1
ATOM 913 N N . VAL A 1 114 ? 8.694 -2.832 14.382 1.00 47.31 114 VAL A N 1
ATOM 914 C CA . VAL A 1 114 ? 7.390 -2.290 14.788 1.00 47.31 114 VAL A CA 1
ATOM 915 C C . VAL A 1 114 ? 7.517 -1.399 16.011 1.00 47.31 114 VAL A C 1
ATOM 917 O O . VAL A 1 114 ? 8.226 -1.810 16.956 1.00 47.31 114 VAL A O 1
#

pLDDT: mean 71.41, std 16.97, range [30.06, 95.19]

Radius of gyration: 23.03 Å; Cα contacts (8 Å, |Δi|>4): 67; chains: 1; bounding box: 63×41×59 Å

Solvent-accessible surface area (backbone atoms only — not comparable to full-atom values): 7007 Å² total; per-residue (Å²): 136,84,90,82,88,88,85,85,79,88,76,84,73,75,94,82,78,68,69,69,64,60,51,53,53,50,54,51,52,49,53,52,50,55,52,43,51,54,52,50,52,54,48,36,68,74,66,77,47,53,71,67,57,48,33,34,73,37,70,70,53,86,68,97,42,70,67,56,38,51,48,52,47,64,71,31,69,63,18,52,52,47,49,47,55,52,50,52,52,48,28,75,77,45,74,82,42,68,67,50,54,53,47,55,53,54,46,50,74,73,71,48,91,127

Sequence (114 aa):
MLFMMILDNNKHIPLSRQPEIESQEIDHIQSIFDRRHELISVYLDEMDCSLDDAYIALIGGTATSDNDKVLGILTSNEAETRQYIALMTLYKQHPDRKHLEKFARKALEIGMSV

Foldseek 3Di:
DDDDDDDDDDPDPDPPPDPVVVVVVVVVVVVLLVLQLLLVVLLCVLVVDDLQVLLCQQVVDGDPDSVVSSVSCSVDPSSVVSSVVVLVVSCVVPVPDPSSVVVVVVCVVVVHDD